Protein AF-A0A3S0H0C7-F1 (afdb_monomer)

Foldseek 3Di:
DVVLLVVLLVVLDPPLSVLVCCVPVVVPDLVVSCVVVVNPDSVVSVVSNVVSVVSSVVSSVVVVDDPDDD

Solvent-accessible surface area (backbone atoms only — not comparable to full-atom values): 4083 Å² total; per-residue (Å²): 114,69,66,56,53,52,53,21,42,62,71,56,32,83,74,42,31,61,53,49,44,37,52,76,75,62,66,48,56,69,70,66,49,20,66,74,70,72,35,94,39,70,66,56,40,50,53,50,51,51,53,39,50,53,51,36,49,52,51,34,51,73,69,48,68,85,70,78,80,129

Structure (mmCIF, N/CA/C/O backbone):
data_AF-A0A3S0H0C7-F1
#
_entry.id   AF-A0A3S0H0C7-F1
#
loop_
_atom_site.group_PDB
_atom_site.id
_atom_site.type_symbol
_atom_site.label_atom_id
_atom_site.label_alt_id
_atom_site.label_comp_id
_atom_site.label_asym_id
_atom_site.label_entity_id
_atom_site.label_seq_id
_atom_site.pdbx_PDB_ins_code
_atom_site.Cartn_x
_atom_site.Cartn_y
_atom_site.Cartn_z
_atom_site.occupancy
_atom_site.B_iso_or_equiv
_atom_site.auth_seq_id
_atom_site.auth_comp_id
_atom_site.auth_asym_id
_atom_site.auth_atom_id
_atom_site.pdbx_PDB_model_num
ATOM 1 N N . GLN A 1 1 ? -10.643 -6.772 13.041 1.00 57.50 1 GLN A N 1
ATOM 2 C CA . GLN A 1 1 ? -9.510 -5.926 12.594 1.00 57.50 1 GLN A CA 1
ATOM 3 C C . GLN A 1 1 ? -9.035 -6.227 11.163 1.00 57.50 1 GLN A C 1
ATOM 5 O O . GLN A 1 1 ? -8.800 -5.275 10.432 1.00 57.50 1 GLN A O 1
ATOM 10 N N . PHE A 1 2 ? -8.972 -7.488 10.702 1.00 71.19 2 PHE A N 1
ATOM 11 C CA . PHE A 1 2 ? -8.594 -7.819 9.309 1.00 71.19 2 PHE A CA 1
ATOM 12 C C . PHE A 1 2 ? -9.482 -7.183 8.222 1.00 71.19 2 PHE A C 1
ATOM 14 O O . PHE A 1 2 ? -8.962 -6.722 7.210 1.00 71.19 2 PHE A O 1
ATOM 21 N N . ALA A 1 3 ? -10.797 -7.086 8.450 1.00 77.81 3 ALA A N 1
ATOM 22 C CA . ALA A 1 3 ? -11.726 -6.462 7.503 1.00 77.81 3 ALA A CA 1
ATOM 23 C C . ALA A 1 3 ? -11.390 -4.983 7.220 1.00 77.81 3 ALA A C 1
ATOM 25 O O . ALA A 1 3 ? -11.348 -4.577 6.064 1.00 77.81 3 ALA A O 1
ATOM 26 N N . LEU A 1 4 ? -11.033 -4.209 8.254 1.00 80.88 4 LEU A N 1
ATOM 27 C CA . LEU A 1 4 ? -10.645 -2.798 8.115 1.00 80.88 4 LEU A CA 1
ATOM 28 C C . LEU A 1 4 ? -9.358 -2.629 7.299 1.00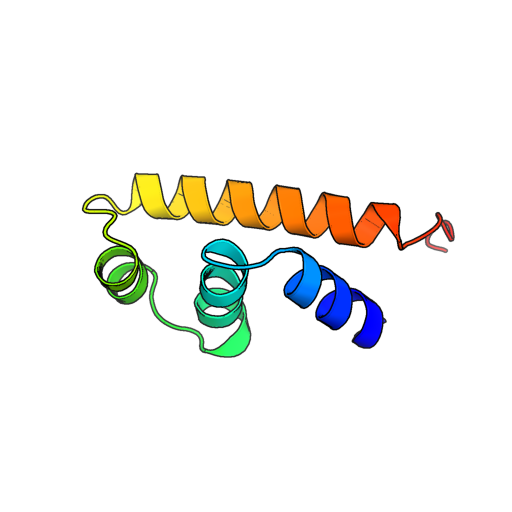 80.88 4 LEU A C 1
ATOM 30 O O . LEU A 1 4 ? -9.251 -1.711 6.491 1.00 80.88 4 LEU A O 1
ATOM 34 N N . MET A 1 5 ? -8.386 -3.530 7.476 1.00 82.88 5 MET A N 1
ATOM 35 C CA . MET A 1 5 ? -7.159 -3.520 6.677 1.00 82.88 5 MET A CA 1
ATOM 36 C C . MET A 1 5 ? -7.451 -3.861 5.212 1.00 82.88 5 MET A C 1
ATOM 38 O O . MET A 1 5 ? -6.942 -3.195 4.313 1.00 82.88 5 MET A O 1
ATOM 42 N N . SER A 1 6 ? -8.314 -4.852 4.969 1.00 83.25 6 SER A N 1
ATOM 43 C CA . SER A 1 6 ? -8.751 -5.216 3.619 1.00 83.25 6 SER A CA 1
ATOM 44 C C . SER A 1 6 ? -9.475 -4.056 2.929 1.00 83.25 6 SER A C 1
ATOM 46 O O . SER A 1 6 ? -9.173 -3.734 1.784 1.00 83.25 6 SER A O 1
ATOM 48 N N . GLU A 1 7 ? -10.385 -3.369 3.621 1.00 86.25 7 GLU A N 1
ATOM 49 C CA . GLU A 1 7 ? -11.069 -2.189 3.080 1.00 86.25 7 GLU A CA 1
ATOM 50 C C . GLU A 1 7 ? -10.123 -1.008 2.838 1.00 86.25 7 GLU A C 1
ATOM 52 O O . GLU A 1 7 ? -10.268 -0.285 1.849 1.00 86.25 7 GLU A O 1
ATOM 57 N N . ALA A 1 8 ? -9.152 -0.793 3.729 1.00 87.12 8 ALA A N 1
ATOM 58 C CA . ALA A 1 8 ? -8.133 0.234 3.552 1.00 87.12 8 ALA A CA 1
ATOM 59 C C . ALA A 1 8 ? -7.238 -0.066 2.336 1.00 87.12 8 ALA A C 1
ATOM 61 O O . ALA A 1 8 ? -6.926 0.854 1.583 1.00 87.12 8 ALA A O 1
ATOM 62 N N . LEU A 1 9 ? -6.887 -1.335 2.092 1.00 86.25 9 LEU A N 1
ATOM 63 C CA . LEU A 1 9 ? -6.152 -1.772 0.898 1.00 86.25 9 LEU A CA 1
ATOM 64 C C . LEU A 1 9 ? -6.968 -1.601 -0.387 1.00 86.25 9 LEU A C 1
ATOM 66 O O . LEU A 1 9 ? -6.429 -1.140 -1.392 1.00 86.25 9 LEU A O 1
ATOM 70 N N . VAL A 1 10 ? -8.267 -1.911 -0.363 1.00 86.94 10 VAL A N 1
ATOM 71 C CA . VAL A 1 10 ? -9.162 -1.662 -1.507 1.00 86.94 10 VAL A CA 1
ATOM 72 C C . VAL A 1 10 ? -9.230 -0.166 -1.822 1.00 86.94 10 VAL A C 1
ATOM 74 O O . VAL A 1 10 ? -9.106 0.218 -2.983 1.00 86.94 10 VAL A O 1
ATOM 77 N N . ARG A 1 11 ? -9.349 0.688 -0.798 1.00 87.44 11 ARG A N 1
ATOM 78 C CA . ARG A 1 11 ? -9.344 2.152 -0.962 1.00 87.44 11 ARG A CA 1
ATOM 79 C C . ARG A 1 11 ? -7.998 2.734 -1.376 1.00 87.44 11 ARG A C 1
ATOM 81 O O . ARG A 1 11 ? -7.979 3.789 -2.000 1.00 87.44 11 ARG A O 1
ATOM 88 N N . LEU A 1 12 ? -6.893 2.074 -1.036 1.00 89.25 12 LEU A N 1
ATOM 89 C CA . LEU A 1 12 ? -5.552 2.503 -1.426 1.00 89.25 12 LEU A CA 1
ATOM 90 C C . LEU A 1 12 ? -5.376 2.504 -2.952 1.00 89.25 12 LEU A C 1
ATOM 92 O O . LEU A 1 12 ? -4.669 3.363 -3.474 1.00 89.25 12 LEU A O 1
ATOM 96 N N . GLY A 1 13 ? -6.034 1.571 -3.648 1.00 88.19 13 GLY A N 1
ATOM 97 C CA . GLY A 1 13 ? -6.028 1.490 -5.107 1.00 88.19 13 GLY 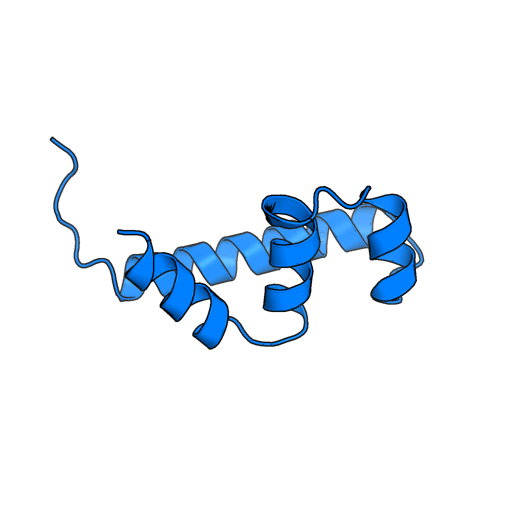A CA 1
ATOM 98 C C . GLY A 1 13 ? -4.672 1.118 -5.720 1.00 88.19 13 GLY A C 1
ATOM 99 O O . GLY A 1 13 ? -3.660 0.945 -5.037 1.00 88.19 13 GLY A O 1
ATOM 100 N N . GLU A 1 14 ? -4.651 0.977 -7.042 1.00 86.88 14 GLU A N 1
ATOM 101 C CA . GLU A 1 14 ? -3.427 0.723 -7.809 1.00 86.88 14 GLU A CA 1
ATOM 102 C C . GLU A 1 14 ? -2.678 2.032 -8.105 1.00 86.88 14 GLU A C 1
ATOM 104 O O . GLU A 1 14 ? -3.319 3.064 -8.301 1.00 86.88 14 GLU A O 1
ATOM 109 N N . PRO A 1 15 ? -1.331 2.039 -8.132 1.00 82.69 15 PRO A N 1
ATOM 110 C CA . PRO A 1 15 ? -0.420 0.886 -8.109 1.00 82.69 15 PRO A CA 1
ATOM 111 C C . PRO A 1 15 ? 0.029 0.448 -6.696 1.00 82.69 15 PRO A C 1
ATOM 113 O O . PRO A 1 15 ? 0.862 -0.449 -6.551 1.00 82.69 15 PRO A O 1
ATOM 116 N N . CYS A 1 16 ? -0.460 1.108 -5.640 1.00 86.94 16 CYS A N 1
ATOM 117 C CA . CYS A 1 16 ? -0.001 0.921 -4.261 1.00 86.94 16 CYS A CA 1
ATOM 118 C C . CYS A 1 16 ? -0.524 -0.358 -3.592 1.00 86.94 16 CYS A C 1
ATOM 120 O O . CYS A 1 16 ? 0.207 -0.979 -2.819 1.00 86.94 16 CYS A O 1
ATOM 122 N N . ARG A 1 17 ? -1.766 -0.758 -3.874 1.00 87.69 17 ARG A N 1
ATOM 123 C CA . ARG A 1 17 ? -2.370 -1.984 -3.346 1.00 87.69 17 ARG A CA 1
ATOM 124 C C . ARG A 1 17 ? -1.586 -3.198 -3.809 1.00 87.69 17 ARG A C 1
ATOM 126 O O . ARG A 1 17 ? -1.012 -3.877 -2.956 1.00 87.69 17 ARG A O 1
ATOM 133 N N . SER A 1 18 ? -1.465 -3.400 -5.126 1.00 85.12 18 SER A N 1
ATOM 134 C CA . SER A 1 18 ? -0.644 -4.488 -5.641 1.00 85.12 18 SER A CA 1
ATOM 135 C C . SER A 1 18 ? 0.754 -4.392 -5.065 1.00 85.12 18 SER A C 1
ATOM 137 O O . SER A 1 18 ? 1.238 -5.431 -4.626 1.00 85.12 18 SER A O 1
ATOM 139 N N . LEU A 1 19 ? 1.374 -3.191 -4.990 1.00 83.69 19 LEU A N 1
ATOM 140 C CA . LEU A 1 19 ? 2.712 -2.970 -4.407 1.00 83.69 19 LEU A CA 1
ATOM 141 C C . LEU A 1 19 ? 2.864 -3.649 -3.036 1.00 83.69 19 LEU A C 1
ATOM 143 O O . LEU A 1 19 ? 3.757 -4.483 -2.853 1.00 83.69 19 LEU A O 1
ATOM 147 N N . LEU A 1 20 ? 1.977 -3.316 -2.100 1.00 85.19 20 LEU A N 1
ATOM 148 C CA . LEU A 1 20 ? 2.012 -3.814 -0.726 1.00 85.19 20 LEU A CA 1
ATOM 149 C C . LEU A 1 20 ? 1.616 -5.289 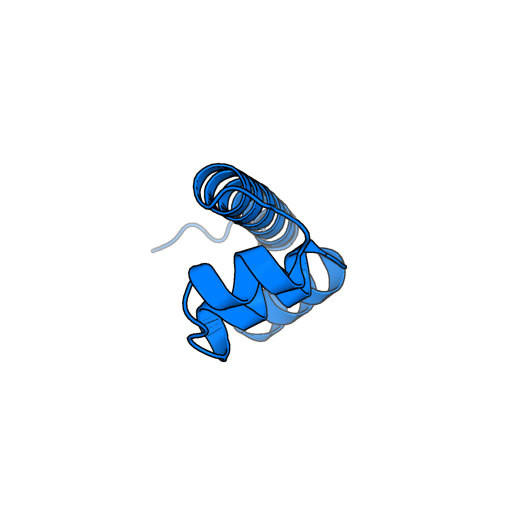-0.620 1.00 85.19 20 LEU A C 1
ATOM 151 O O . LEU A 1 20 ? 2.282 -6.022 0.106 1.00 85.19 20 LEU A O 1
ATOM 155 N N . GLU A 1 21 ? 0.618 -5.751 -1.377 1.00 86.00 21 GLU A N 1
ATOM 156 C CA . GLU A 1 21 ? 0.243 -7.174 -1.427 1.00 86.00 21 GLU A CA 1
ATOM 157 C C . GLU A 1 21 ? 1.435 -8.040 -1.867 1.00 86.00 21 GLU A C 1
ATOM 159 O O . GLU A 1 21 ? 1.755 -9.047 -1.238 1.00 86.00 21 GLU A O 1
ATOM 164 N N . GLY A 1 22 ? 2.184 -7.601 -2.881 1.00 79.62 22 GLY A N 1
ATOM 165 C CA . GLY A 1 22 ? 3.387 -8.307 -3.325 1.00 79.62 22 GLY A CA 1
ATOM 166 C C . GLY A 1 22 ? 4.497 -8.389 -2.272 1.00 79.62 22 GLY A C 1
ATOM 167 O O . GLY A 1 22 ? 5.238 -9.368 -2.266 1.00 79.62 22 GLY A O 1
ATOM 168 N N . PHE A 1 23 ? 4.604 -7.392 -1.387 1.00 76.81 23 PHE A N 1
ATOM 169 C CA . PHE A 1 23 ? 5.610 -7.365 -0.319 1.00 76.81 23 PHE A CA 1
ATOM 170 C C . PHE A 1 23 ? 5.204 -8.138 0.931 1.00 76.81 23 PHE A C 1
ATOM 172 O O . PHE A 1 23 ? 6.061 -8.760 1.544 1.00 76.81 23 PHE A O 1
ATOM 179 N N . TYR A 1 24 ? 3.940 -8.042 1.340 1.00 80.38 24 TYR A N 1
ATOM 180 C CA . TYR A 1 24 ? 3.481 -8.552 2.634 1.00 80.38 24 TYR A CA 1
ATOM 181 C C . TYR A 1 24 ? 2.682 -9.854 2.536 1.00 80.38 24 TYR A C 1
ATOM 183 O O . TYR A 1 24 ? 2.573 -10.552 3.538 1.00 80.38 24 TYR A O 1
ATOM 191 N N . LEU A 1 25 ? 2.121 -10.186 1.367 1.00 77.75 25 LEU A N 1
ATOM 192 C CA . LEU A 1 25 ? 1.333 -11.411 1.164 1.00 77.75 25 LEU A CA 1
ATOM 193 C C . LEU A 1 25 ? 2.054 -12.442 0.294 1.00 77.75 25 LEU A C 1
ATOM 195 O O . LEU A 1 25 ? 1.907 -13.636 0.519 1.00 77.75 25 LEU A O 1
ATOM 199 N N . LEU A 1 26 ? 2.810 -11.991 -0.710 1.00 73.19 26 LEU A N 1
ATOM 200 C CA . LEU A 1 26 ? 3.461 -12.875 -1.686 1.00 73.19 26 LEU A CA 1
ATOM 201 C C . LEU A 1 26 ? 4.973 -13.037 -1.466 1.00 73.19 26 LEU A C 1
ATOM 203 O O . LEU A 1 26 ? 5.605 -13.743 -2.248 1.00 73.19 26 LEU A O 1
ATOM 207 N N . ASP A 1 27 ? 5.541 -12.355 -0.464 1.00 67.69 27 ASP A N 1
ATOM 208 C CA . ASP A 1 27 ? 6.978 -12.339 -0.126 1.00 67.69 27 ASP A CA 1
ATOM 209 C C . ASP A 1 27 ? 7.892 -12.211 -1.367 1.00 67.69 27 ASP A C 1
ATOM 211 O O . ASP A 1 27 ? 8.963 -12.814 -1.492 1.00 67.69 27 ASP A O 1
ATOM 215 N N . LYS A 1 28 ? 7.435 -11.448 -2.372 1.00 64.62 28 LYS A N 1
ATOM 216 C CA . LYS A 1 28 ? 8.206 -11.242 -3.597 1.00 64.62 28 LYS A CA 1
ATOM 217 C C . LYS A 1 28 ? 9.396 -10.354 -3.254 1.00 64.62 28 LYS A C 1
ATOM 219 O O . LYS A 1 28 ? 9.234 -9.264 -2.701 1.00 64.62 28 LYS A O 1
ATOM 224 N N . SER A 1 29 ? 10.593 -10.780 -3.655 1.00 64.25 29 SER A N 1
ATOM 225 C CA . SER A 1 29 ? 11.804 -9.985 -3.451 1.00 64.25 29 SER A CA 1
ATOM 226 C C . SER A 1 29 ? 11.661 -8.589 -4.076 1.00 64.25 29 SER A C 1
ATOM 228 O O . SER A 1 29 ? 11.128 -8.434 -5.180 1.00 64.25 29 SER A O 1
ATOM 230 N N . MET A 1 30 ? 12.169 -7.565 -3.372 1.00 59.28 30 MET A N 1
ATOM 231 C CA . MET A 1 30 ? 12.193 -6.156 -3.816 1.00 59.28 30 MET A CA 1
ATOM 232 C C . MET A 1 30 ? 12.590 -6.013 -5.291 1.00 59.28 30 MET A C 1
ATOM 234 O O . MET A 1 30 ? 11.987 -5.224 -6.007 1.00 59.28 30 MET A O 1
ATOM 238 N N . GLN A 1 31 ? 13.560 -6.813 -5.741 1.00 59.53 31 GLN A N 1
ATOM 239 C CA . GLN A 1 31 ? 14.134 -6.774 -7.086 1.00 59.53 31 GLN A CA 1
ATOM 240 C C . GLN A 1 31 ? 13.136 -7.152 -8.191 1.00 59.53 31 GLN A C 1
ATOM 242 O O . GLN A 1 31 ? 13.073 -6.461 -9.210 1.00 59.53 31 GLN A O 1
ATOM 247 N N . ARG A 1 32 ? 12.315 -8.196 -7.992 1.00 60.72 32 ARG A N 1
ATOM 248 C CA . ARG A 1 32 ? 11.265 -8.561 -8.965 1.00 60.72 32 ARG A CA 1
ATOM 249 C C . ARG A 1 32 ? 10.190 -7.483 -9.065 1.00 60.72 32 ARG A C 1
ATOM 251 O O . ARG A 1 32 ? 9.622 -7.279 -10.128 1.00 60.72 32 ARG A O 1
ATOM 258 N N . ARG A 1 33 ? 9.938 -6.776 -7.966 1.00 63.09 33 ARG A N 1
ATOM 259 C CA . ARG A 1 33 ? 8.892 -5.756 -7.861 1.00 63.09 33 ARG A CA 1
ATOM 260 C C . ARG A 1 33 ? 9.293 -4.430 -8.494 1.00 63.09 33 ARG A C 1
ATOM 262 O O . ARG A 1 33 ? 8.481 -3.854 -9.203 1.00 63.09 33 ARG A O 1
ATOM 269 N N . THR A 1 34 ? 10.545 -3.995 -8.321 1.00 62.22 34 THR A N 1
ATOM 270 C CA . THR A 1 34 ? 11.120 -2.860 -9.074 1.00 62.22 34 THR A CA 1
ATOM 271 C C . THR A 1 34 ? 10.935 -3.028 -10.577 1.00 62.22 34 THR A C 1
ATOM 273 O O . THR A 1 34 ? 10.517 -2.097 -11.256 1.00 62.22 34 THR A O 1
ATOM 276 N N . ALA A 1 35 ? 11.199 -4.238 -11.079 1.00 61.72 35 ALA A N 1
ATOM 277 C CA . ALA A 1 35 ? 11.071 -4.548 -12.496 1.00 61.72 35 ALA A CA 1
ATOM 278 C C . ALA A 1 35 ? 9.605 -4.541 -12.970 1.00 61.72 35 ALA A C 1
ATOM 280 O O . ALA A 1 35 ? 9.330 -4.060 -14.064 1.00 61.72 35 ALA A O 1
ATOM 281 N N . GLU A 1 36 ? 8.668 -5.031 -12.148 1.00 63.38 36 GLU A N 1
ATOM 282 C CA . GLU A 1 36 ? 7.225 -5.024 -12.447 1.00 63.38 36 GLU A CA 1
ATOM 283 C C . GLU A 1 36 ? 6.616 -3.603 -12.440 1.00 63.38 36 GLU A C 1
ATOM 285 O O . GLU A 1 36 ? 5.697 -3.338 -13.211 1.00 63.38 36 GLU A O 1
ATOM 290 N N . HIS A 1 37 ? 7.118 -2.684 -11.603 1.00 61.34 37 HIS A N 1
ATOM 291 C CA . HIS A 1 37 ? 6.556 -1.329 -11.433 1.00 61.34 37 HIS A CA 1
ATOM 292 C C . HIS A 1 37 ? 7.206 -0.243 -12.306 1.00 61.34 37 HIS A C 1
ATOM 294 O O . HIS A 1 37 ? 6.778 0.907 -12.257 1.00 61.34 37 HIS A O 1
ATOM 300 N N . GLY A 1 38 ? 8.211 -0.586 -13.117 1.00 61.03 38 GLY A N 1
ATOM 301 C CA . GLY A 1 38 ? 8.898 0.366 -14.001 1.00 61.03 38 GLY A CA 1
ATOM 302 C C . GLY A 1 38 ? 9.928 1.260 -13.300 1.00 61.03 38 GLY A C 1
ATOM 303 O O . GLY A 1 38 ? 10.498 2.151 -13.928 1.00 61.03 38 GLY A O 1
ATOM 304 N N . ASP A 1 39 ? 10.208 1.008 -12.020 1.00 59.28 39 ASP A N 1
ATOM 305 C CA . ASP A 1 39 ? 11.252 1.698 -11.272 1.00 59.28 39 ASP A CA 1
ATOM 306 C C . ASP A 1 39 ? 12.601 1.021 -11.540 1.00 59.28 39 ASP A C 1
ATOM 308 O O . ASP A 1 39 ? 12.935 -0.018 -10.969 1.00 59.28 39 ASP A O 1
ATOM 312 N N . THR A 1 40 ? 13.422 1.637 -12.388 1.00 60.91 40 THR A N 1
ATOM 313 C CA . THR A 1 40 ? 14.792 1.187 -12.695 1.00 60.91 40 THR A CA 1
ATOM 314 C C . THR A 1 40 ? 15.732 1.217 -11.485 1.00 60.91 40 THR A C 1
ATOM 316 O O . THR A 1 40 ? 16.821 0.650 -11.547 1.00 60.91 40 THR A O 1
ATOM 319 N N . ASN A 1 41 ? 15.331 1.853 -10.376 1.00 70.12 41 ASN A N 1
ATOM 320 C CA . ASN A 1 41 ? 16.144 2.009 -9.174 1.00 70.12 41 ASN A CA 1
ATOM 321 C C . ASN A 1 41 ? 15.440 1.449 -7.923 1.00 70.12 41 ASN A C 1
ATOM 323 O O . ASN A 1 41 ? 14.341 1.874 -7.557 1.00 70.12 41 ASN A O 1
ATOM 327 N N . ALA A 1 42 ? 16.129 0.545 -7.219 1.00 73.12 42 ALA A N 1
ATOM 328 C CA . ALA A 1 42 ? 15.691 -0.048 -5.956 1.00 73.12 42 ALA A CA 1
ATOM 329 C C . ALA A 1 42 ? 15.343 0.991 -4.881 1.00 73.12 42 ALA A C 1
ATOM 331 O O . ALA A 1 42 ? 14.430 0.760 -4.085 1.00 73.12 42 ALA A O 1
ATOM 332 N N . ASP A 1 43 ? 16.020 2.139 -4.859 1.00 78.50 43 ASP A N 1
ATOM 333 C CA . ASP A 1 43 ? 15.720 3.200 -3.895 1.00 78.50 43 ASP A CA 1
ATOM 334 C C . ASP A 1 43 ? 14.426 3.947 -4.230 1.00 78.50 43 ASP A C 1
ATOM 336 O O . ASP A 1 43 ? 13.686 4.329 -3.319 1.00 78.50 43 ASP A O 1
ATOM 340 N N . ASN A 1 44 ? 14.075 4.068 -5.515 1.00 77.25 44 ASN A N 1
ATOM 341 C CA . ASN A 1 44 ? 12.796 4.657 -5.903 1.00 77.25 44 ASN A CA 1
ATOM 342 C C . ASN A 1 44 ? 11.631 3.745 -5.497 1.00 77.25 44 ASN A C 1
ATOM 344 O O . ASN A 1 44 ? 10.663 4.212 -4.897 1.00 77.25 44 ASN A O 1
ATOM 348 N N . ALA A 1 45 ? 11.787 2.429 -5.672 1.00 75.62 45 ALA A N 1
ATOM 349 C CA . ALA A 1 45 ? 10.798 1.457 -5.213 1.00 75.62 45 ALA A CA 1
ATOM 350 C C . ALA A 1 45 ? 10.649 1.416 -3.683 1.00 75.62 45 ALA A C 1
ATOM 352 O O . ALA A 1 45 ? 9.533 1.262 -3.182 1.00 75.62 45 ALA A O 1
ATOM 353 N N . LYS A 1 46 ? 11.734 1.594 -2.910 1.00 81.06 46 LYS A N 1
ATOM 354 C CA . LYS A 1 46 ? 11.640 1.737 -1.441 1.00 81.06 46 LYS A CA 1
ATOM 355 C C . LYS A 1 46 ? 10.852 2.987 -1.061 1.00 81.06 46 LYS A C 1
ATOM 357 O O . LYS A 1 46 ? 9.952 2.906 -0.224 1.00 81.06 46 LYS A O 1
ATOM 362 N N . ASN A 1 47 ? 11.155 4.121 -1.693 1.00 84.75 47 ASN A N 1
ATOM 363 C CA . ASN A 1 47 ? 10.437 5.371 -1.460 1.00 84.75 47 ASN A CA 1
ATOM 364 C C . ASN A 1 47 ? 8.957 5.245 -1.835 1.00 84.75 47 ASN A C 1
ATOM 366 O O . ASN A 1 47 ? 8.093 5.696 -1.082 1.00 84.75 47 ASN A O 1
ATOM 370 N N . GLN A 1 48 ? 8.643 4.587 -2.951 1.00 81.69 48 GLN A N 1
ATOM 371 C CA . GLN A 1 48 ? 7.269 4.347 -3.378 1.00 81.69 48 GLN A CA 1
ATOM 372 C C . GLN A 1 48 ? 6.529 3.418 -2.408 1.00 81.69 48 GLN A C 1
ATOM 374 O O . GLN A 1 48 ? 5.418 3.738 -1.985 1.00 81.69 48 GLN A O 1
ATOM 379 N N . LYS A 1 49 ? 7.163 2.325 -1.960 1.00 84.88 49 LYS A N 1
ATOM 380 C CA . LYS A 1 49 ? 6.620 1.444 -0.912 1.00 84.88 49 LYS A CA 1
ATOM 381 C C . LYS A 1 49 ? 6.309 2.228 0.360 1.00 84.88 49 LYS A C 1
ATOM 383 O O . LYS A 1 49 ? 5.222 2.079 0.914 1.00 84.88 49 LYS A O 1
ATOM 388 N N . TYR A 1 50 ? 7.235 3.076 0.808 1.00 88.94 50 TYR A N 1
ATOM 389 C CA . TYR A 1 50 ? 7.036 3.901 1.996 1.00 88.94 50 TYR A CA 1
ATOM 390 C C . TYR A 1 50 ? 5.858 4.870 1.829 1.00 88.94 50 TYR A C 1
ATOM 392 O O . TYR A 1 50 ? 4.992 4.936 2.700 1.00 88.94 50 TYR A O 1
ATOM 400 N N . LYS A 1 51 ? 5.755 5.557 0.684 1.00 87.88 51 LYS A N 1
ATOM 401 C CA . LYS A 1 51 ? 4.610 6.429 0.370 1.00 87.88 51 LYS A CA 1
ATOM 402 C C . LYS A 1 51 ? 3.285 5.663 0.406 1.00 87.88 51 LYS A C 1
ATOM 404 O O . LYS A 1 51 ? 2.343 6.112 1.056 1.00 87.88 51 LYS A O 1
ATOM 409 N N . CYS A 1 52 ? 3.227 4.491 -0.226 1.00 90.62 52 CYS A N 1
ATOM 410 C CA . CYS A 1 52 ? 2.039 3.640 -0.217 1.00 90.62 52 CYS A CA 1
ATOM 411 C C . CYS A 1 52 ? 1.670 3.178 1.203 1.00 90.62 52 CYS A C 1
ATOM 413 O O . CYS A 1 52 ? 0.495 3.204 1.562 1.00 90.62 52 CYS A O 1
ATOM 415 N N . LEU A 1 53 ? 2.655 2.828 2.040 1.00 89.75 53 LEU A N 1
ATOM 416 C CA . LEU A 1 53 ? 2.438 2.476 3.449 1.00 89.75 53 LEU A CA 1
ATOM 417 C C . LEU A 1 53 ? 1.875 3.641 4.263 1.00 89.75 53 LEU A C 1
ATOM 419 O O . LEU A 1 53 ? 0.952 3.448 5.051 1.00 89.75 53 LEU A O 1
ATOM 423 N N . VAL A 1 54 ? 2.402 4.852 4.077 1.00 89.62 54 VAL A N 1
ATOM 424 C CA . VAL A 1 54 ? 1.901 6.048 4.769 1.00 89.62 54 VAL A CA 1
ATOM 425 C C . VAL A 1 54 ? 0.464 6.358 4.345 1.00 89.62 54 VAL A C 1
ATOM 427 O O . VAL A 1 54 ? -0.362 6.683 5.198 1.00 89.62 54 VAL A O 1
ATOM 430 N N . CYS A 1 55 ? 0.133 6.219 3.059 1.00 89.25 55 CYS A N 1
ATOM 431 C CA . CYS A 1 55 ? -1.244 6.358 2.581 1.00 89.25 55 CYS A CA 1
ATOM 432 C C . CYS A 1 55 ? -2.169 5.290 3.171 1.00 89.25 55 CYS A C 1
ATOM 434 O O . CYS A 1 55 ? -3.238 5.635 3.670 1.00 89.25 55 CYS A O 1
ATOM 436 N N . LEU A 1 56 ? -1.746 4.021 3.188 1.00 89.31 56 LEU A N 1
ATOM 437 C CA . LEU A 1 56 ? -2.514 2.937 3.802 1.00 89.31 56 LEU A CA 1
ATOM 438 C C . LEU A 1 56 ? -2.757 3.209 5.287 1.00 89.31 56 LEU A C 1
ATOM 440 O O . LEU A 1 56 ? -3.881 3.077 5.759 1.00 89.31 56 LEU A O 1
ATOM 444 N N . LYS A 1 57 ? -1.721 3.658 6.005 1.00 88.38 57 LYS A N 1
ATOM 445 C CA . LYS A 1 57 ? -1.808 4.055 7.410 1.00 88.38 57 LYS A CA 1
ATOM 446 C C . LYS A 1 57 ? -2.866 5.141 7.594 1.00 88.38 57 LYS A C 1
ATOM 448 O O . LYS A 1 57 ? -3.760 4.974 8.413 1.00 88.38 57 LYS A O 1
ATOM 453 N N . LYS A 1 58 ? -2.817 6.218 6.805 1.00 86.19 58 LYS A N 1
ATOM 454 C CA . LYS A 1 58 ? -3.826 7.287 6.864 1.00 86.19 58 LYS A CA 1
ATOM 455 C C . LYS A 1 58 ? -5.236 6.749 6.613 1.00 86.19 58 LYS A C 1
ATOM 457 O O . LYS A 1 58 ? -6.111 6.996 7.427 1.00 86.19 58 LYS A O 1
ATOM 462 N N . LEU A 1 59 ? -5.441 5.965 5.553 1.00 86.25 59 LEU A N 1
ATOM 463 C CA . LEU A 1 59 ? -6.749 5.387 5.215 1.00 86.25 59 LEU A CA 1
ATOM 464 C C . LEU A 1 59 ? -7.288 4.450 6.295 1.00 86.25 59 LEU A C 1
ATOM 466 O O . LEU A 1 59 ? -8.492 4.445 6.555 1.00 86.25 59 LEU A O 1
ATOM 470 N N . PHE A 1 60 ? -6.407 3.664 6.907 1.00 85.50 60 PHE A N 1
ATOM 471 C CA . PHE A 1 60 ? -6.750 2.789 8.015 1.00 85.50 60 PHE A CA 1
ATOM 472 C C .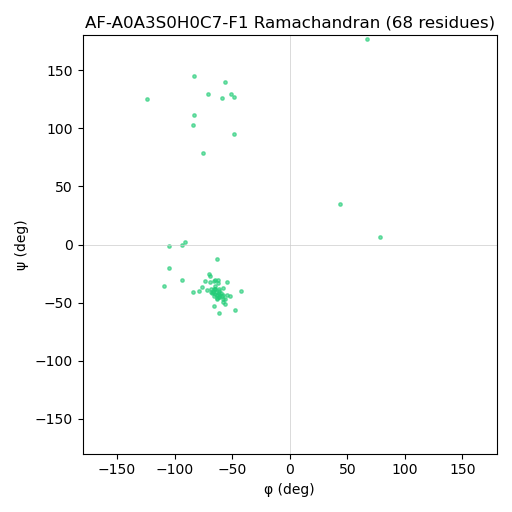 PHE A 1 60 ? -7.161 3.617 9.233 1.00 85.50 60 PHE A C 1
ATOM 474 O O . PHE A 1 60 ? -8.271 3.445 9.718 1.00 85.50 60 PHE A O 1
ATOM 481 N N . PHE A 1 61 ? -6.338 4.577 9.668 1.00 82.56 61 PHE A N 1
ATOM 482 C CA . PHE A 1 61 ? -6.612 5.404 10.850 1.00 82.56 61 PHE A CA 1
ATOM 483 C C . PHE A 1 61 ? -7.759 6.408 10.670 1.00 82.56 61 PHE A C 1
ATOM 485 O O . PHE A 1 61 ? -8.417 6.751 11.640 1.00 82.56 61 PHE A O 1
ATOM 492 N N . THR A 1 62 ? -8.077 6.843 9.448 1.00 78.06 62 THR A N 1
ATOM 493 C CA . THR A 1 62 ? -9.292 7.638 9.193 1.00 78.06 62 THR A CA 1
ATOM 494 C C . THR A 1 62 ? -10.568 6.838 9.471 1.00 78.06 62 THR A C 1
ATOM 496 O O . THR A 1 62 ? -11.582 7.412 9.858 1.00 78.06 62 THR A O 1
ATOM 499 N N . GLN A 1 63 ? -10.540 5.520 9.276 1.00 67.56 63 GLN A N 1
ATOM 500 C CA . GLN A 1 63 ? -11.681 4.645 9.561 1.00 67.56 63 GLN A CA 1
ATOM 501 C C . GLN A 1 63 ? -11.626 4.045 10.963 1.00 67.56 63 GLN A C 1
ATOM 503 O O . GLN A 1 63 ? -12.661 3.782 11.574 1.00 67.56 63 GLN A O 1
ATOM 508 N N . TYR A 1 64 ? -10.413 3.828 11.462 1.00 68.25 64 TYR A N 1
ATOM 509 C CA . TYR A 1 64 ? -10.130 3.401 12.817 1.00 68.25 64 TYR A CA 1
ATOM 510 C C . TYR A 1 64 ? -10.326 4.606 13.741 1.00 68.25 64 TYR A C 1
ATOM 512 O O . TYR A 1 64 ? -9.369 5.281 14.111 1.00 68.25 64 TYR A O 1
ATOM 520 N N . LYS A 1 65 ? -11.588 4.919 14.070 1.00 58.88 65 LYS A N 1
ATOM 521 C CA . LYS A 1 65 ? -11.906 5.832 15.177 1.00 58.88 65 LYS A CA 1
ATOM 522 C C . LYS A 1 65 ? -11.089 5.379 16.386 1.00 58.88 65 LYS A C 1
ATOM 524 O O . LYS A 1 65 ? -11.116 4.191 16.691 1.00 58.88 65 LYS A O 1
ATOM 529 N N . GLU A 1 66 ? -10.335 6.295 16.992 1.00 55.50 66 GLU A N 1
ATOM 530 C CA . GLU A 1 66 ? -9.471 6.041 18.148 1.00 55.50 66 GLU A CA 1
ATOM 531 C C . GLU A 1 66 ? -10.228 5.271 19.239 1.00 55.50 66 GLU A C 1
ATOM 533 O O . GLU A 1 66 ? -10.925 5.852 20.064 1.00 55.50 66 GLU A O 1
ATOM 538 N N . GLU A 1 67 ? -10.093 3.949 19.248 1.00 52.94 67 GLU A N 1
ATOM 539 C CA . GLU A 1 67 ? -10.141 3.194 20.486 1.00 52.94 67 GLU A CA 1
ATOM 540 C C . GLU A 1 67 ? -8.716 3.291 21.041 1.00 52.94 67 GLU A C 1
ATOM 542 O O . GLU A 1 67 ? -7.786 2.807 20.379 1.00 52.94 67 GLU A O 1
ATOM 547 N N . PRO A 1 68 ? -8.493 4.008 22.160 1.00 51.88 68 PRO A N 1
ATOM 548 C CA . PRO A 1 68 ? -7.172 4.067 22.757 1.00 51.88 68 PRO A CA 1
ATOM 549 C C . PRO A 1 68 ? -6.765 2.633 23.090 1.00 51.88 68 PRO A C 1
ATOM 551 O O . PRO A 1 68 ? -7.523 1.898 23.722 1.00 51.88 68 PRO A O 1
ATOM 554 N N . LEU A 1 69 ? -5.595 2.228 22.591 1.00 53.28 69 LEU A N 1
ATOM 555 C CA . LEU A 1 69 ? -4.989 0.946 22.933 1.00 53.28 69 LEU A CA 1
ATOM 556 C C . LEU A 1 69 ? -4.952 0.816 24.468 1.00 53.28 69 LEU A C 1
ATOM 558 O O . LEU A 1 69 ? -4.512 1.773 25.112 1.00 53.28 69 LEU A O 1
ATOM 562 N N . PRO A 1 70 ? -5.427 -0.306 25.039 1.00 54.03 70 PRO A N 1
ATOM 563 C CA . PRO A 1 70 ? -5.307 -0.565 26.469 1.00 54.03 70 PRO A CA 1
ATOM 564 C C . PRO A 1 70 ? -3.843 -0.677 26.912 1.00 54.03 70 PRO A C 1
ATOM 566 O O . PRO A 1 70 ? -2.994 -1.099 26.088 1.00 54.03 70 PRO A O 1
#

Nearest PDB structures (foldseek):
  3hug-assembly4_M  TM=9.082E-01  e=9.295E-02  Mycobacterium tuberculosis H37Rv
  3hug-assembly6_K  TM=8.984E-01  e=8.755E-02  Mycobacterium tuberculosis H37Rv
  1sc5-assembly1_A  TM=7.857E-01  e=1.857E+00  Aquifex aeolicus

Secondary structure (DSSP, 8-state):
-HHHHHHHHHHH-TTHHHHHHHHHTS---HHHHHHHHT-SSHHHHHHHHHHHHHHHHHHHHHHS------

Sequence (70 aa):
QFALMSEALVRLGEPCRSLLEGFYLLDKSMQRRTAEHGDTNADNAKNQKYKCLVCLKKLFFTQYKEEPLP

Mean predicted aligned error: 7.81 Å

pLDDT: mean 75.82, std 11.92, range [51.88, 90.62]

Organism: NCBI:txid1776032

Radius of gyration: 13.37 Å; Cα contacts (8 Å, |Δi|>4): 48; chains: 1; bounding box: 28×20×40 Å

=== Feature glossary ===
The record interleaves many kinds of information about one protein. Here is each kind framed as the question it answers.

Q: What does the local fold look like, residue by residue?
A: A 3Di character summarizes, for each residue, the relative orientation of the Cα frame of its nearest spatial neighbor. Because it encodes fold topology rather than chemistry, 3Di alignments detect remote structural similarity that sequence alignment misses.

Q: Which residues are in helices, strands, or loops?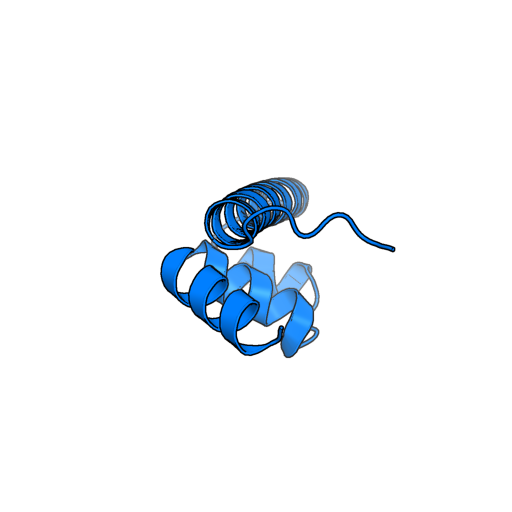
A: Secondary structure is the local, repeati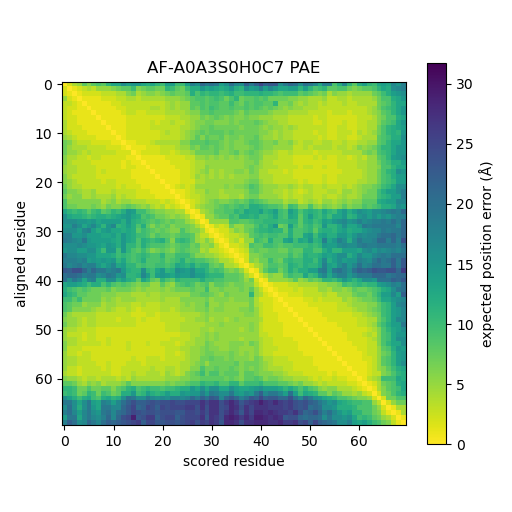ng backbone conformation. DSSP classifies it into eight states by reading the hydrogen-bond network: three helix types (H, G, I), two β types (E, B), two non-regular types (T, S), and unstructured coil (-).

Q: How big and how compact is the whole molecule?
A: Three whole-structure scalars: the ra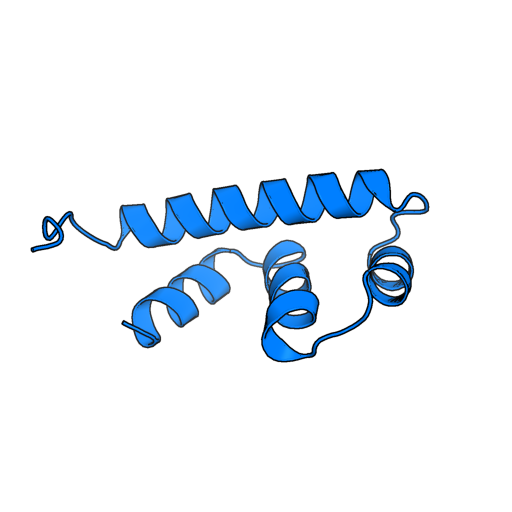dius of gyration (RMS distance of Cα from centroid, in Å), the count of Cα–Cα contacts (pairs closer than 8 Å and separated by more than four residues in sequence — i.e. tertiary, not local, contacts), and the bounding-box dimensions. Together they distinguish compact globular folds from extended fibres or disordered chains.

Q: How confident is the AlphaFold model at each residue?
A: For AlphaFold models, the B-factor field carries pLDDT — the model's own estimate of local accuracy on a 0–100 scale. Regions with pLDDT<50 should be treated as essentially unmodeled; they often correspond to intrinsically disordered segments.

Q: What family and function is it annotated with?
A: Functional annotations link the protein to curated databases. InterPro entries identify conserved domains and 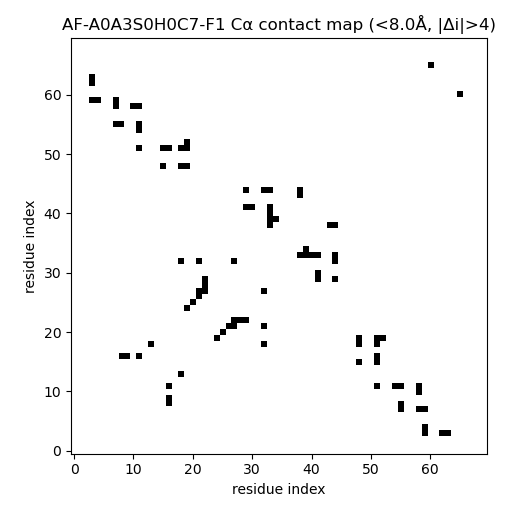families by matching the sequence against member-database signatures (Pfam, PROS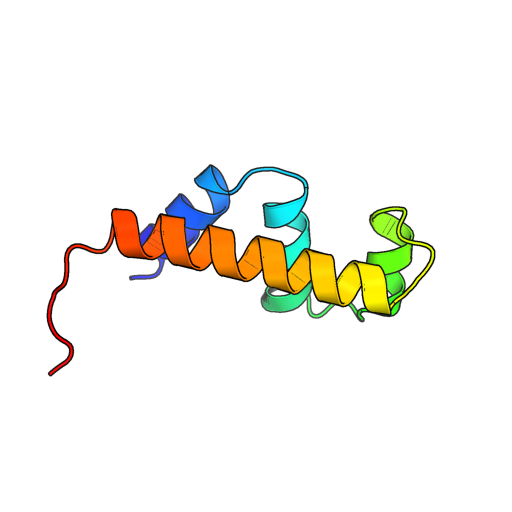ITE, CDD, …). Gene Ontology (GO) terms describe molecular function, biological process, and cellular component in a controlled vocabulary. CATH places the structure in a hierarchical fold classification (Class/Architecture/Topology/Homologous-superfamily). The organism is the source species.

Q: What known structures does this most resemble?
A: Nearest PDB neighbors are the top structural matches found by Foldseek when searching this structure against the entire Protein Data Bank. Each hit reports a TM-score (0 to 1; >0.5 almost always implies the same fold) and an E-value. These are *structural* homologs — they may share no detectable sequence similarity.

Q: Which residues are buried vs exposed?
A: Solvent-accessible surface area (SASA) is the area in Å² traced out by the centre of a 1.4 Å probe sphere (a water molecule) rolled over the protein's van der Waals surface (Shrake–Rupley / Lee–Richards construction). Buried residues have near-zero SASA; fully exposed residues can exceed 200 Å². The total SASA scales roughly with the number of surface residues.

Q: What are the backbone torsion angles?
A: φ (phi) and ψ (psi) are the two rotatable backbone dihedrals per residue: φ is the C(i-1)–N–Cα–C torsion, ψ is the N–Cα–C–N(i+1) torsion, both in degrees on (−180°, 180°]. α-helical residues cluster near (−60°, −45°); β-strand residues near (−120°, +130°). A Ramachandran plot is simply a scatter of (φ, ψ) for every residue.

Q: Are the domains correctly placed relative to each other?
A: Predicted aligned error is AlphaFold's pairwise confidence. Unlike pLDDT (per-residue), PAE is per-residue-pair and captures whether two parts of the structure are correctly placed relative to each other. Units are ångströms of expected positional error.

Q: What if only a Cα trace is available?
A: P-SEA three-state annotation labels each residue as helix, strand, or coil based purely on the geometry of the Cα trace. It serves as a fallback when the full backbone (and thus DSSP) is unavailable.

Q: What is the amino-acid chain?
A: This is the polypeptide sequence — one letter per residue, N-terminus first. Length ranges from a few dozen residues for small domains to over a thousand for large multi-domain proteins.

Q: What do the rendered images show?
A: The six renders are orthographic views along the three Cartesian axes in both directions. Representation (cartoon, sticks, or surface) and color scheme (sequence-rainbow or by-chain) vary across proteins so the training set covers all the common visualization conventions.

Q: What do the diagnostic plots show?
A: Plot images: a contact map (which residues are close in 3D, as an N×N binary image), a Ramachandran scatter (backbone torsion angles, revealing secondary-structure composition at a glance), and — for AlphaFold structures — a PAE heatmap (pairwise prediction confidence).

Q: How mobile is each atom in the crystal?
A: B-factor (Debye–Waller factor) reflects atomic displacement in the crystal lattice. It is an experimental observable (units Å²), not a prediction; low values mean the atom is pinned down, high values mean it moves or is heterogeneous across the crystal.

Q: Where is each backbone atom in 3D?
A: The mmCIF table is the protein's shape written out atom by atom. For each backbone N, Cα, C, and carbonyl O, it records an (x, y, z) coordinate triple in Å plus the residue type, chain letter, and residue number.